Protein AF-A0A1A3DZL0-F1 (afdb_monomer_lite)

pLDDT: mean 75.5, std 18.81, range [31.8, 97.31]

Foldseek 3Di:
DDDPPPPPVVVVVVVVVVVVPPPDDDDDDDDDDDDDDPDDDDDDDDDLVVLLVVLQVLLVVLCVCLVVDDDPSNVVSNVSNVVSCCCNPPVRPPDDDPD

Structure (mmCIF, N/CA/C/O backbone):
data_AF-A0A1A3DZL0-F1
#
_entry.id   AF-A0A1A3DZL0-F1
#
loop_
_atom_site.group_PDB
_atom_site.id
_atom_site.type_symbol
_atom_site.label_atom_id
_atom_site.label_alt_id
_atom_site.label_comp_id
_atom_site.label_asym_id
_atom_site.label_entity_id
_atom_site.label_seq_id
_atom_site.pdbx_PDB_ins_code
_atom_site.Cartn_x
_atom_site.Cartn_y
_atom_site.Cartn_z
_atom_site.occupancy
_atom_site.B_iso_or_equiv
_atom_site.auth_seq_id
_atom_site.auth_comp_id
_atom_site.auth_asym_id
_atom_site.auth_atom_id
_atom_site.pdbx_PDB_model_num
ATOM 1 N N . MET A 1 1 ? 20.362 -27.608 -7.012 1.00 39.19 1 MET A N 1
ATOM 2 C CA . MET A 1 1 ? 21.635 -27.135 -7.603 1.00 39.19 1 MET A CA 1
ATOM 3 C C . MET A 1 1 ? 21.419 -25.698 -8.071 1.00 39.19 1 MET A C 1
ATOM 5 O O . MET A 1 1 ? 20.359 -25.452 -8.624 1.00 39.19 1 MET A O 1
ATOM 9 N N . ALA A 1 2 ? 22.392 -24.811 -7.808 1.00 31.80 2 ALA A N 1
ATOM 10 C CA . ALA A 1 2 ? 22.460 -23.359 -8.096 1.00 31.80 2 ALA A CA 1
ATOM 11 C C . ALA A 1 2 ? 21.981 -22.368 -6.991 1.00 31.80 2 ALA A C 1
ATOM 13 O O . ALA A 1 2 ? 20.841 -21.927 -6.958 1.00 31.80 2 ALA A O 1
ATOM 14 N N . ALA A 1 3 ? 22.933 -22.061 -6.094 1.00 32.97 3 ALA A N 1
ATOM 15 C CA . ALA A 1 3 ? 23.179 -20.879 -5.243 1.00 32.97 3 ALA A CA 1
ATOM 16 C C . ALA A 1 3 ? 22.029 -19.942 -4.782 1.00 32.97 3 ALA A C 1
ATOM 18 O O . ALA A 1 3 ? 21.654 -18.996 -5.468 1.00 32.97 3 ALA A O 1
ATOM 19 N N . ALA A 1 4 ? 21.637 -20.077 -3.509 1.00 46.56 4 ALA A N 1
ATOM 20 C CA . ALA A 1 4 ? 20.741 -19.178 -2.771 1.00 46.56 4 ALA A CA 1
ATOM 21 C C . ALA A 1 4 ? 21.468 -18.061 -1.971 1.00 46.56 4 ALA A C 1
ATOM 23 O O . ALA A 1 4 ? 21.163 -17.865 -0.799 1.00 46.56 4 ALA A O 1
ATOM 24 N N . ALA A 1 5 ? 22.455 -17.344 -2.535 1.00 44.25 5 ALA A N 1
ATOM 25 C CA . ALA A 1 5 ? 23.266 -16.413 -1.715 1.00 44.25 5 ALA A CA 1
ATOM 26 C C . ALA A 1 5 ? 23.734 -15.088 -2.356 1.00 44.25 5 ALA A C 1
ATOM 28 O O . ALA A 1 5 ? 24.356 -14.282 -1.670 1.00 44.25 5 ALA A O 1
ATOM 29 N N . ALA A 1 6 ? 23.439 -14.801 -3.626 1.00 50.34 6 ALA A N 1
ATOM 30 C CA . ALA A 1 6 ? 23.909 -13.562 -4.266 1.00 50.34 6 ALA A CA 1
ATOM 31 C C . ALA A 1 6 ? 23.127 -12.260 -3.931 1.00 50.34 6 ALA A C 1
ATOM 33 O O . ALA A 1 6 ? 23.768 -11.214 -3.846 1.00 50.34 6 ALA A O 1
ATOM 34 N N . PRO A 1 7 ? 21.789 -12.247 -3.726 1.00 53.19 7 PRO A N 1
ATOM 35 C CA . PRO A 1 7 ? 21.060 -10.975 -3.604 1.00 53.19 7 PRO A CA 1
ATOM 36 C C . PRO A 1 7 ? 21.248 -10.243 -2.261 1.00 53.19 7 PRO A C 1
ATOM 38 O O . PRO A 1 7 ? 21.079 -9.028 -2.202 1.00 53.19 7 PRO A O 1
ATOM 41 N N . ALA A 1 8 ? 21.630 -10.938 -1.184 1.00 52.47 8 ALA A N 1
ATOM 42 C CA . ALA A 1 8 ? 21.719 -10.332 0.150 1.00 52.47 8 ALA A CA 1
ATOM 43 C C . ALA A 1 8 ? 22.997 -9.495 0.368 1.00 52.47 8 ALA A C 1
ATOM 45 O O . ALA A 1 8 ? 22.949 -8.443 1.007 1.00 52.47 8 ALA A O 1
ATOM 46 N N . SER A 1 9 ? 24.140 -9.917 -0.182 1.00 56.19 9 SER A N 1
ATOM 47 C CA . SER A 1 9 ? 25.409 -9.183 -0.046 1.00 56.19 9 SER A CA 1
ATOM 48 C C . SER A 1 9 ? 25.440 -7.914 -0.901 1.00 56.19 9 SER A C 1
ATOM 50 O O . SER A 1 9 ? 25.971 -6.893 -0.463 1.00 56.19 9 SER A O 1
ATOM 52 N N . ALA A 1 10 ? 24.811 -7.954 -2.080 1.00 59.09 10 ALA A N 1
ATOM 53 C CA . ALA A 1 10 ? 24.640 -6.796 -2.952 1.00 59.09 10 ALA A CA 1
ATOM 54 C C . ALA A 1 10 ? 23.815 -5.694 -2.269 1.00 59.09 10 ALA A C 1
ATOM 56 O O . ALA A 1 10 ? 24.222 -4.533 -2.257 1.00 59.09 10 ALA A O 1
ATOM 57 N N . LEU A 1 11 ? 22.715 -6.074 -1.610 1.00 60.78 11 LEU A N 1
ATOM 58 C CA . LEU A 1 11 ? 21.896 -5.152 -0.823 1.00 60.78 11 LEU A CA 1
ATOM 59 C C . LEU A 1 11 ? 22.672 -4.577 0.373 1.00 60.78 11 LEU A C 1
ATOM 61 O O . LEU A 1 11 ? 22.631 -3.373 0.621 1.00 60.78 11 LEU A O 1
ATOM 65 N N . SER A 1 12 ? 23.430 -5.416 1.086 1.00 65.81 12 SER A N 1
ATOM 66 C CA . SER A 1 12 ? 24.240 -4.974 2.229 1.00 65.81 12 SER A CA 1
ATOM 67 C C . SER A 1 12 ? 25.307 -3.949 1.831 1.00 65.81 12 SER A C 1
ATOM 69 O O . SER A 1 12 ? 25.517 -2.976 2.553 1.00 65.81 12 SER A O 1
ATOM 71 N N . ALA A 1 13 ? 25.965 -4.135 0.684 1.00 68.50 13 ALA A N 1
ATOM 72 C CA . ALA A 1 13 ? 26.965 -3.195 0.178 1.00 68.50 13 ALA A CA 1
ATOM 73 C C . ALA A 1 13 ? 26.346 -1.839 -0.199 1.00 68.50 13 ALA A C 1
ATOM 75 O O . ALA A 1 13 ? 26.961 -0.785 -0.003 1.00 68.50 13 ALA A O 1
ATOM 76 N N . GLU A 1 14 ? 25.117 -1.856 -0.711 1.00 59.62 14 GLU A N 1
ATOM 77 C CA . GLU A 1 14 ? 24.396 -0.648 -1.098 1.00 59.62 14 GLU A CA 1
ATOM 78 C C . GLU A 1 14 ? 23.937 0.164 0.125 1.00 59.62 14 GLU A C 1
ATOM 80 O O . GLU A 1 14 ? 24.091 1.389 0.142 1.00 59.62 14 GLU A O 1
ATOM 85 N N . ILE A 1 15 ? 23.506 -0.511 1.201 1.00 71.62 15 ILE A N 1
ATOM 86 C CA . ILE A 1 15 ? 23.177 0.115 2.495 1.00 71.62 15 ILE A CA 1
ATOM 87 C C . ILE A 1 15 ? 24.409 0.805 3.103 1.00 71.62 15 ILE A C 1
ATOM 89 O O . ILE A 1 15 ? 24.325 1.967 3.505 1.00 71.62 15 ILE A O 1
ATOM 93 N N . SER A 1 16 ? 25.573 0.144 3.125 1.00 72.12 16 SER A N 1
ATOM 94 C CA . SER A 1 16 ? 26.813 0.730 3.665 1.00 72.12 16 SER A CA 1
ATOM 95 C C . SER A 1 16 ? 27.275 1.964 2.885 1.00 72.12 16 SER A C 1
ATOM 97 O O . SER A 1 16 ? 27.735 2.939 3.481 1.00 72.12 16 SER A O 1
ATOM 99 N N . ARG A 1 17 ? 27.115 1.961 1.555 1.00 69.69 17 ARG A N 1
ATOM 100 C CA . ARG A 1 17 ? 27.426 3.121 0.704 1.00 69.69 17 ARG A CA 1
ATOM 101 C C . ARG A 1 17 ? 26.482 4.292 0.970 1.00 69.69 17 ARG A C 1
ATOM 103 O O . ARG A 1 17 ? 26.930 5.437 0.990 1.00 69.69 17 ARG A O 1
ATOM 110 N N . ALA A 1 18 ? 25.191 4.021 1.152 1.00 67.12 18 ALA A N 1
ATOM 111 C CA . ALA A 1 18 ? 24.201 5.051 1.446 1.00 67.12 18 ALA A CA 1
ATOM 112 C C . ALA A 1 18 ? 24.431 5.678 2.830 1.00 67.12 18 ALA A C 1
ATOM 114 O O . ALA A 1 18 ? 24.403 6.902 2.943 1.00 67.12 18 ALA A O 1
ATOM 115 N N . ALA A 1 19 ? 24.749 4.867 3.846 1.00 65.69 19 ALA A N 1
ATOM 116 C CA . ALA A 1 19 ? 24.997 5.319 5.217 1.00 65.69 19 ALA A CA 1
ATOM 117 C C . ALA A 1 19 ? 26.129 6.361 5.324 1.00 65.69 19 ALA A C 1
ATOM 119 O O . ALA A 1 19 ? 26.024 7.305 6.102 1.00 65.69 19 ALA A O 1
ATOM 120 N N . GLY A 1 20 ? 27.170 6.256 4.489 1.00 54.12 20 GLY A N 1
ATOM 121 C CA . GLY A 1 20 ? 28.272 7.226 4.447 1.00 54.12 20 GLY A CA 1
ATOM 122 C C . GLY A 1 20 ? 27.908 8.610 3.886 1.00 54.12 20 GLY A C 1
ATOM 123 O O . GLY A 1 20 ? 28.714 9.530 3.991 1.00 54.12 20 GLY A O 1
ATOM 124 N N . LYS A 1 21 ? 26.714 8.786 3.293 1.00 57.94 21 LYS A N 1
ATOM 125 C CA . LYS A 1 21 ? 26.310 10.020 2.588 1.00 57.94 21 LYS A CA 1
ATOM 126 C C . LYS A 1 21 ? 25.347 10.923 3.375 1.00 57.94 21 LYS A C 1
ATOM 128 O O . LYS A 1 21 ? 25.030 12.004 2.892 1.00 57.94 2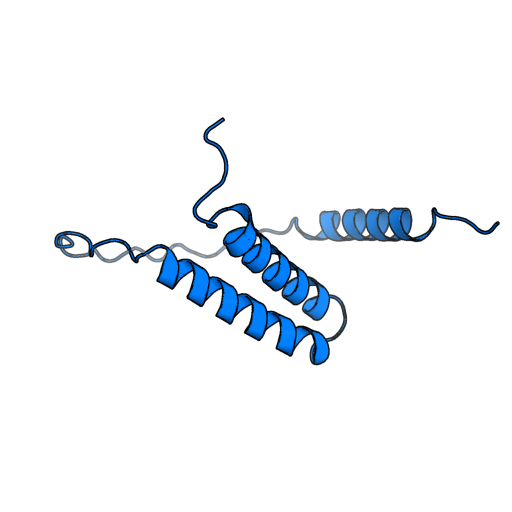1 LYS A O 1
ATOM 133 N N . LEU A 1 22 ? 24.878 10.507 4.558 1.00 50.78 22 LEU A N 1
ATOM 134 C CA . LEU A 1 22 ? 23.897 11.258 5.368 1.00 50.78 22 LEU A CA 1
ATOM 135 C C . LEU A 1 22 ? 24.521 12.274 6.353 1.00 50.78 22 LEU A C 1
ATOM 137 O O . LEU A 1 22 ? 23.791 12.963 7.059 1.00 50.78 22 LEU A O 1
ATOM 141 N N . ALA A 1 23 ? 25.849 12.401 6.413 1.00 47.41 23 ALA A N 1
ATOM 142 C CA . ALA A 1 23 ? 26.547 13.198 7.429 1.00 47.41 23 ALA A CA 1
ATOM 143 C C . ALA A 1 23 ? 26.885 14.645 7.000 1.00 47.41 23 ALA A C 1
ATOM 145 O O . ALA A 1 23 ? 28.020 15.087 7.163 1.00 47.41 23 ALA A O 1
ATOM 146 N N . ALA A 1 24 ? 25.920 15.405 6.476 1.00 48.75 24 ALA A N 1
ATOM 147 C CA . ALA A 1 24 ? 26.086 16.850 6.281 1.00 48.75 24 ALA A CA 1
ATOM 148 C C . ALA A 1 24 ? 24.865 17.622 6.813 1.00 48.75 24 ALA A C 1
ATOM 150 O O . ALA A 1 24 ? 23.847 17.695 6.124 1.00 48.75 24 ALA A O 1
ATOM 151 N N . PRO A 1 25 ? 24.933 18.195 8.029 1.00 51.34 25 PRO A N 1
ATOM 152 C CA . PRO A 1 25 ? 23.908 19.097 8.532 1.00 51.34 25 PRO A CA 1
ATOM 153 C C . PRO A 1 25 ? 24.229 20.555 8.159 1.00 51.34 25 PRO A C 1
ATOM 155 O O . PRO A 1 25 ? 25.323 21.049 8.422 1.00 51.34 25 PRO A O 1
ATOM 158 N N . SER A 1 26 ? 23.258 21.271 7.593 1.00 46.59 26 SER A N 1
ATOM 159 C CA . SER A 1 26 ? 23.209 22.742 7.626 1.00 46.59 26 SER A CA 1
ATOM 160 C C . SER A 1 26 ? 21.741 23.166 7.511 1.00 46.59 26 SER A C 1
ATOM 162 O O . SER A 1 26 ? 21.101 22.913 6.497 1.00 46.59 26 SER A O 1
ATOM 164 N N . SER A 1 27 ? 21.092 23.397 8.652 1.00 52.69 27 SER A N 1
ATOM 165 C CA . SER A 1 27 ? 20.872 24.691 9.323 1.00 52.69 27 SER A CA 1
ATOM 166 C C . SER A 1 27 ? 19.688 25.454 8.723 1.00 52.69 27 SER A C 1
ATOM 168 O O . SER A 1 27 ? 19.797 26.094 7.683 1.00 52.69 27 SER A O 1
ATOM 170 N N . SER A 1 28 ? 18.543 25.368 9.402 1.00 59.38 28 SER A N 1
ATOM 171 C CA . SER A 1 28 ? 17.362 26.197 9.156 1.00 59.38 28 SER A CA 1
ATOM 172 C C . SER A 1 28 ? 17.076 26.984 10.434 1.00 59.38 28 SER A C 1
ATOM 174 O O . SER A 1 28 ? 16.992 26.396 11.512 1.00 59.38 28 SER A O 1
ATOM 176 N N . GLU A 1 29 ? 16.987 28.309 10.318 1.00 57.88 29 GLU A N 1
ATOM 177 C CA . GLU A 1 29 ? 16.699 29.217 11.432 1.00 57.88 29 GLU A CA 1
ATOM 178 C C . GLU A 1 29 ? 15.298 28.964 12.023 1.00 57.88 29 GLU A C 1
ATOM 180 O O . GLU A 1 29 ? 14.345 28.722 11.275 1.00 57.88 29 GLU A O 1
ATOM 185 N N . PRO A 1 30 ? 15.129 29.041 13.356 1.00 57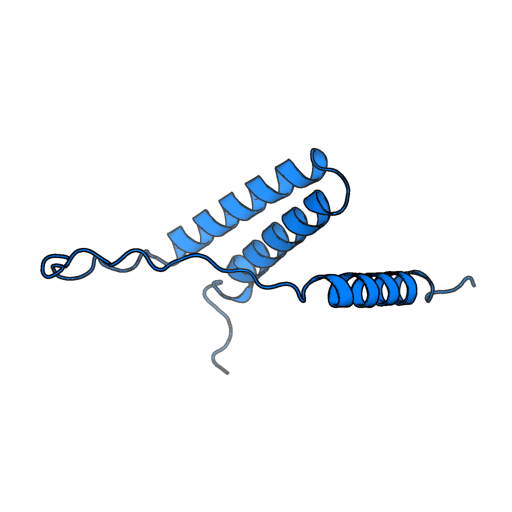.59 30 PRO A N 1
ATOM 186 C CA . PRO A 1 30 ? 13.818 28.930 13.975 1.00 57.59 30 PRO A CA 1
ATOM 187 C C . PRO A 1 30 ? 13.007 30.215 13.752 1.00 57.59 30 PRO A C 1
ATOM 189 O O . PRO A 1 30 ? 13.360 31.288 14.237 1.00 57.59 30 PRO A O 1
ATOM 192 N N . THR A 1 31 ? 11.874 30.099 13.057 1.00 62.75 31 THR A N 1
ATOM 193 C CA . THR A 1 31 ? 10.824 31.127 13.092 1.00 62.75 31 THR A CA 1
ATOM 194 C C . THR A 1 31 ? 10.131 31.076 14.455 1.00 62.75 31 THR A C 1
ATOM 196 O O . THR A 1 31 ? 9.683 30.016 14.891 1.00 62.75 31 THR A O 1
ATOM 199 N N . SER A 1 32 ? 10.060 32.224 15.129 1.00 63.00 32 SER A N 1
ATOM 200 C CA . SER A 1 32 ? 9.379 32.394 16.417 1.00 63.00 32 SER A CA 1
ATOM 201 C C . SER A 1 32 ? 7.879 32.068 16.291 1.00 63.00 32 SER A C 1
ATOM 203 O O . SER A 1 32 ? 7.222 32.646 15.420 1.00 63.00 32 SER A O 1
ATOM 205 N N . PRO A 1 33 ? 7.301 31.169 17.113 1.00 61.41 33 PRO A N 1
ATOM 206 C CA . PRO A 1 33 ? 5.870 30.906 17.074 1.00 61.41 33 PRO A CA 1
ATOM 207 C C . PRO A 1 33 ? 5.101 32.099 17.656 1.00 61.41 33 PRO A C 1
ATOM 209 O O . PRO A 1 33 ? 5.369 32.557 18.766 1.00 61.41 33 PRO A O 1
ATOM 212 N N . SER A 1 34 ? 4.124 32.596 16.898 1.00 64.50 34 SER A N 1
ATOM 213 C CA . SER A 1 34 ? 3.112 33.515 17.418 1.00 64.50 34 SER A CA 1
ATOM 214 C C . SER A 1 34 ? 2.280 32.798 18.488 1.00 64.50 34 SER A C 1
ATOM 216 O O . SER A 1 34 ? 1.948 31.621 18.338 1.00 64.50 34 SER A O 1
ATOM 218 N N . GLN A 1 35 ? 1.981 33.494 19.583 1.00 57.62 35 GLN A N 1
ATOM 219 C CA . GLN A 1 35 ? 1.225 32.976 20.720 1.00 57.62 35 GLN A CA 1
ATOM 220 C C . GLN A 1 35 ? -0.198 32.601 20.277 1.00 57.62 35 GLN A C 1
ATOM 222 O O . GLN A 1 35 ? -1.006 33.474 19.974 1.00 57.62 35 GLN A O 1
ATOM 227 N N . ALA A 1 36 ? -0.496 31.300 20.225 1.00 66.38 36 ALA A N 1
ATOM 228 C CA . ALA A 1 36 ? -1.841 30.807 19.959 1.00 66.38 36 ALA A CA 1
ATOM 229 C C . ALA A 1 36 ? -2.750 31.048 21.175 1.00 66.38 36 ALA A C 1
ATOM 231 O O . ALA A 1 36 ? -2.364 30.795 22.319 1.00 66.38 36 ALA A O 1
ATOM 232 N N . GLU A 1 37 ? -3.955 31.540 20.900 1.00 67.38 37 GLU A N 1
ATOM 233 C CA . GLU A 1 37 ? -5.061 31.688 21.848 1.00 67.38 37 GLU A CA 1
ATOM 234 C C . GLU A 1 37 ? -5.377 30.338 22.533 1.00 67.38 37 GLU A C 1
ATOM 236 O O . GLU A 1 37 ? -5.137 29.289 21.923 1.00 67.38 37 GLU A O 1
ATOM 241 N N . PRO A 1 38 ? -5.881 30.309 23.788 1.00 63.84 38 PRO A N 1
ATOM 242 C CA . PRO A 1 38 ? -6.181 29.054 24.473 1.00 63.84 38 PRO A CA 1
ATOM 243 C C . PRO A 1 38 ? -7.109 28.170 23.635 1.00 63.84 38 PRO A C 1
ATOM 245 O O . PRO A 1 38 ? -8.270 28.506 23.406 1.00 63.84 38 PRO A O 1
ATOM 248 N N . ALA A 1 39 ? -6.588 27.034 23.169 1.00 69.12 39 ALA A N 1
ATOM 249 C CA . ALA A 1 39 ? -7.378 26.063 22.433 1.00 69.12 39 ALA A CA 1
ATOM 250 C C . ALA A 1 39 ? -8.532 25.574 23.325 1.00 69.12 39 ALA A C 1
ATOM 252 O O . ALA A 1 39 ? -8.314 25.164 24.469 1.00 69.12 39 ALA A O 1
ATOM 253 N N . GLY A 1 40 ? -9.760 25.628 22.799 1.00 73.19 40 GLY A N 1
ATOM 254 C CA . GLY A 1 40 ? -10.917 24.980 23.416 1.00 73.19 40 GLY A CA 1
ATOM 255 C C . GLY A 1 40 ? -10.715 23.460 23.557 1.00 73.19 40 GLY A C 1
ATOM 256 O O . GLY A 1 40 ? -9.695 22.928 23.110 1.00 73.19 40 GLY A O 1
ATOM 257 N N . PRO A 1 41 ? -11.669 22.733 24.172 1.00 76.19 41 PRO A N 1
ATOM 258 C CA . PRO A 1 41 ? -11.547 21.288 24.355 1.00 76.19 41 PRO A CA 1
ATOM 259 C C . PRO A 1 41 ? -11.212 20.584 23.028 1.00 76.19 41 PRO A C 1
ATOM 261 O O . PRO A 1 41 ? -11.836 20.904 22.011 1.00 76.19 41 PRO A O 1
ATOM 264 N N . PRO A 1 42 ? -10.237 19.654 23.005 1.00 75.00 42 PRO A N 1
ATOM 265 C CA . PRO A 1 42 ? -9.848 18.981 21.773 1.00 75.00 42 PRO A CA 1
ATOM 266 C C . PRO A 1 42 ? -11.034 18.196 21.189 1.00 75.00 42 PRO A C 1
ATOM 268 O O . PRO A 1 42 ? -11.857 17.677 21.952 1.00 75.00 42 PRO A O 1
ATOM 271 N N . PRO A 1 43 ? -11.137 18.089 19.850 1.00 81.31 43 PRO A N 1
ATOM 272 C CA . PRO A 1 43 ? -12.167 17.272 19.225 1.00 81.31 43 PRO A CA 1
ATOM 273 C C . PRO A 1 43 ? -12.028 15.801 19.653 1.00 81.31 43 PRO A C 1
ATOM 275 O O . PRO A 1 43 ? -10.920 15.353 19.974 1.00 81.31 43 PRO A O 1
ATOM 278 N N . PRO A 1 44 ? -13.134 15.034 19.658 1.00 83.00 44 PRO A N 1
ATOM 279 C CA . PRO A 1 44 ? -13.081 13.612 19.964 1.00 83.00 44 PRO A CA 1
ATOM 280 C C . PRO A 1 44 ? -12.181 12.871 18.959 1.00 83.00 44 PRO A C 1
ATOM 282 O O . PRO A 1 44 ? -12.115 13.261 17.789 1.00 83.00 44 PRO A O 1
ATOM 285 N N . PRO A 1 45 ? -11.492 11.800 19.394 1.00 83.19 45 PRO A N 1
ATOM 286 C CA . PRO A 1 45 ? -10.652 11.009 18.506 1.00 83.19 45 PRO A CA 1
ATOM 287 C C . PRO A 1 45 ? -11.498 10.318 17.420 1.00 83.19 45 PRO A C 1
ATOM 289 O O . PRO A 1 45 ? -12.643 9.941 17.688 1.00 83.19 45 PRO A O 1
ATOM 292 N N . PRO A 1 46 ? -10.948 10.121 16.207 1.00 86.75 46 PRO A N 1
ATOM 293 C CA . PRO A 1 46 ? -11.644 9.411 15.139 1.00 86.75 46 PRO A CA 1
ATOM 294 C C . PRO A 1 46 ? -11.868 7.935 15.513 1.00 86.75 46 PRO A C 1
ATOM 296 O O . PRO A 1 46 ? -11.060 7.355 16.249 1.00 86.75 46 PRO A O 1
ATOM 299 N N . PRO A 1 47 ? -12.936 7.295 15.005 1.00 90.69 47 PRO A N 1
ATOM 300 C CA . PRO A 1 47 ? -13.155 5.874 15.224 1.00 90.69 47 PRO A CA 1
ATOM 301 C C . PRO A 1 47 ? -12.103 5.041 14.478 1.00 90.69 47 PRO A C 1
ATOM 303 O O . PRO A 1 47 ? -11.591 5.423 13.426 1.00 90.69 47 PRO A O 1
ATOM 306 N N . VAL A 1 48 ? -11.799 3.854 15.010 1.00 90.81 48 VAL A N 1
ATOM 307 C CA . VAL A 1 48 ? -10.766 2.959 14.452 1.00 90.81 48 VAL A CA 1
ATOM 308 C C . VAL A 1 48 ? -11.084 2.536 13.013 1.00 90.81 48 VAL A C 1
ATOM 310 O O . VAL A 1 48 ? -10.165 2.378 12.213 1.00 90.81 48 VAL A O 1
ATOM 313 N N . SER A 1 49 ? -12.366 2.400 12.659 1.00 90.62 49 SER A N 1
ATOM 314 C CA . SER A 1 49 ? -12.796 2.098 11.288 1.00 90.62 49 SER A CA 1
ATOM 315 C C . SER A 1 49 ? -12.335 3.158 10.288 1.00 90.62 49 SER A C 1
ATOM 317 O O . SER A 1 49 ? -11.759 2.800 9.266 1.00 90.62 49 SER A O 1
ATOM 319 N N . ASP A 1 50 ? -12.473 4.445 10.622 1.00 93.00 50 ASP A N 1
ATOM 320 C CA . ASP A 1 50 ? -12.029 5.536 9.748 1.00 93.00 50 ASP A CA 1
ATOM 321 C C . ASP A 1 50 ? -10.503 5.517 9.564 1.00 93.00 50 ASP A C 1
ATOM 323 O O . ASP A 1 50 ? -9.994 5.781 8.474 1.00 93.00 50 ASP A O 1
ATOM 327 N N . VAL A 1 51 ? -9.750 5.145 10.607 1.00 93.75 51 VAL A N 1
ATOM 328 C CA . VAL A 1 51 ? -8.288 4.980 10.517 1.00 93.75 51 VAL A CA 1
ATOM 329 C C . VAL A 1 51 ? -7.924 3.811 9.597 1.00 93.75 51 VAL A C 1
ATOM 331 O O . VAL A 1 51 ? -7.019 3.935 8.771 1.00 93.75 51 VAL A O 1
ATOM 334 N N . ILE A 1 52 ? -8.630 2.683 9.706 1.00 93.94 52 ILE A N 1
ATOM 335 C CA . ILE A 1 52 ? -8.434 1.513 8.836 1.00 93.94 52 ILE A CA 1
ATOM 336 C C . ILE A 1 52 ? -8.722 1.870 7.374 1.00 93.94 52 ILE A C 1
ATOM 338 O O . ILE A 1 52 ? -7.919 1.540 6.496 1.00 93.94 52 ILE A O 1
ATOM 342 N N . ASP A 1 53 ? -9.824 2.569 7.109 1.00 94.94 53 ASP A N 1
ATOM 343 C CA . ASP A 1 53 ? -10.207 2.976 5.757 1.00 94.94 53 ASP A CA 1
ATOM 344 C C . ASP A 1 53 ? -9.203 3.971 5.160 1.00 94.94 53 ASP A C 1
ATOM 346 O O . ASP A 1 53 ? -8.768 3.807 4.015 1.00 94.94 53 ASP A O 1
ATOM 350 N N . ALA A 1 54 ? -8.730 4.938 5.950 1.00 95.69 54 ALA A N 1
ATOM 351 C CA . ALA A 1 54 ? -7.681 5.867 5.529 1.00 95.69 54 ALA A CA 1
ATOM 352 C C . ALA A 1 54 ? -6.355 5.153 5.200 1.00 95.69 54 ALA A C 1
ATOM 354 O O . ALA A 1 54 ? -5.700 5.467 4.198 1.00 95.69 54 ALA A O 1
ATOM 355 N N . LEU A 1 55 ? -5.955 4.162 6.005 1.00 96.06 55 LEU A N 1
ATOM 356 C CA . LEU A 1 55 ? -4.755 3.359 5.747 1.00 96.06 55 LEU A CA 1
ATOM 357 C C . LEU A 1 55 ? -4.901 2.499 4.486 1.00 96.06 55 LEU A C 1
ATOM 359 O O . LEU A 1 55 ? -3.946 2.387 3.715 1.00 96.06 55 LEU A O 1
ATOM 363 N N . ARG A 1 56 ? -6.087 1.930 4.232 1.00 96.19 56 ARG A N 1
ATOM 364 C CA . ARG A 1 56 ? -6.382 1.197 2.990 1.00 96.19 56 ARG A CA 1
ATOM 365 C C . ARG A 1 56 ? -6.288 2.094 1.763 1.00 96.19 56 ARG A C 1
ATOM 367 O O . ARG A 1 56 ? -5.611 1.728 0.805 1.00 96.19 56 ARG A O 1
ATOM 374 N N . ALA A 1 57 ? -6.902 3.275 1.805 1.00 97.25 57 ALA A N 1
ATOM 375 C CA . ALA A 1 57 ? -6.830 4.246 0.713 1.00 97.25 57 ALA A CA 1
ATOM 376 C C . ALA A 1 57 ? -5.383 4.693 0.435 1.00 97.25 57 ALA A C 1
ATOM 378 O O . ALA A 1 57 ? -4.974 4.822 -0.723 1.00 97.25 57 ALA A O 1
ATOM 379 N N . SER A 1 58 ? -4.584 4.866 1.492 1.00 95.62 58 SER A N 1
ATOM 380 C CA . SER A 1 58 ? -3.158 5.197 1.386 1.00 95.62 58 SER A CA 1
ATOM 381 C C . SER A 1 58 ? -2.352 4.067 0.736 1.00 95.62 58 SER A C 1
ATOM 383 O O . SER A 1 58 ? -1.524 4.323 -0.140 1.00 95.62 58 SER A O 1
ATOM 385 N N . ALA A 1 59 ? -2.620 2.813 1.116 1.00 95.19 59 ALA A N 1
ATOM 386 C CA . ALA A 1 59 ? -1.961 1.642 0.545 1.00 95.19 59 ALA A CA 1
ATOM 387 C C . ALA A 1 59 ? -2.313 1.437 -0.938 1.00 95.19 59 ALA A C 1
ATOM 389 O O . ALA A 1 59 ? -1.416 1.159 -1.736 1.00 95.19 59 ALA A O 1
ATOM 390 N N . ASP A 1 60 ? -3.583 1.611 -1.322 1.00 96.81 60 ASP A N 1
ATOM 391 C CA . ASP A 1 60 ? -4.021 1.546 -2.725 1.00 96.81 60 ASP A CA 1
ATOM 392 C C . ASP A 1 60 ? -3.327 2.621 -3.566 1.00 96.81 60 ASP A C 1
ATOM 394 O O . ASP A 1 60 ? -2.669 2.314 -4.561 1.00 96.81 60 ASP A O 1
ATOM 398 N N . SER A 1 61 ? -3.376 3.872 -3.105 1.00 96.62 61 SER A N 1
ATOM 399 C CA . SER A 1 61 ? -2.760 5.004 -3.801 1.00 96.62 61 SER A CA 1
ATOM 400 C C . SER A 1 61 ? -1.261 4.788 -4.016 1.00 96.62 61 SER A C 1
ATOM 402 O O . SER A 1 61 ? -0.764 4.966 -5.128 1.00 96.62 61 SER A O 1
ATOM 404 N N . ALA A 1 62 ? -0.541 4.341 -2.982 1.00 94.25 62 ALA A N 1
ATOM 405 C CA . ALA A 1 62 ? 0.878 4.016 -3.092 1.00 94.25 62 ALA A CA 1
ATOM 406 C C . ALA A 1 62 ? 1.125 2.860 -4.077 1.00 94.25 62 ALA A C 1
ATOM 408 O O . ALA A 1 62 ? 2.010 2.963 -4.924 1.00 94.25 62 ALA A O 1
ATOM 409 N N . SER A 1 63 ? 0.313 1.799 -4.023 1.00 94.75 63 SER A N 1
ATOM 410 C CA . SER A 1 63 ? 0.440 0.627 -4.902 1.00 94.75 63 SER A CA 1
ATOM 411 C C . SER A 1 63 ? 0.241 0.978 -6.376 1.00 94.75 63 SER A C 1
ATOM 413 O O . SER A 1 63 ? 0.975 0.487 -7.233 1.00 94.75 63 SER A O 1
ATOM 415 N N . ARG A 1 64 ? -0.701 1.875 -6.687 1.00 95.00 64 ARG A N 1
ATOM 416 C CA . ARG A 1 64 ? -0.936 2.343 -8.063 1.00 95.00 64 ARG A CA 1
ATOM 417 C C . ARG A 1 64 ? 0.253 3.124 -8.626 1.00 95.00 64 ARG A C 1
ATOM 419 O O . ARG A 1 64 ? 0.520 3.030 -9.820 1.00 95.00 64 ARG A O 1
ATOM 426 N N . LEU A 1 65 ? 0.985 3.842 -7.773 1.00 94.88 65 LEU A N 1
ATOM 427 C CA . LEU A 1 65 ? 2.172 4.610 -8.161 1.00 94.88 65 LEU A CA 1
ATOM 428 C C . LEU A 1 65 ? 3.429 3.739 -8.337 1.00 94.88 65 LEU A C 1
ATOM 430 O O . LEU A 1 65 ? 4.340 4.122 -9.067 1.00 94.88 65 LEU A O 1
ATOM 434 N N . VAL A 1 66 ? 3.494 2.550 -7.722 1.00 93.88 66 VAL A N 1
ATOM 435 C CA . VAL A 1 66 ? 4.642 1.629 -7.879 1.00 93.88 66 VAL A CA 1
ATOM 436 C C . VAL A 1 66 ? 4.868 1.258 -9.347 1.00 93.88 66 VAL A C 1
ATOM 438 O O . VAL A 1 66 ? 6.011 1.170 -9.783 1.00 93.88 66 VAL A O 1
ATOM 441 N N . GLY A 1 67 ? 3.795 1.069 -10.122 1.00 89.44 67 GLY A N 1
ATOM 442 C CA . GLY A 1 67 ? 3.892 0.723 -11.544 1.00 89.44 67 GLY A CA 1
ATOM 443 C C . GLY A 1 67 ? 4.318 1.880 -12.454 1.00 89.44 67 GLY A C 1
ATOM 444 O O . GLY A 1 67 ? 4.688 1.636 -13.601 1.00 89.44 67 GLY A O 1
ATOM 445 N N . THR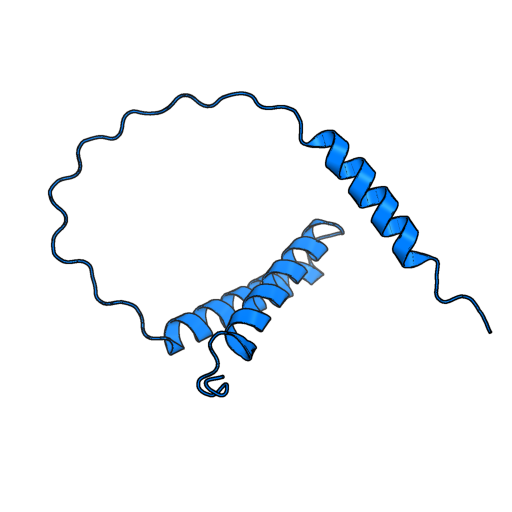 A 1 68 ? 4.259 3.125 -11.970 1.00 93.50 68 THR A N 1
ATOM 446 C CA . THR A 1 68 ? 4.577 4.330 -12.756 1.00 93.50 68 THR A CA 1
ATOM 447 C C . THR A 1 68 ? 5.929 4.940 -12.398 1.00 93.50 68 THR A C 1
ATOM 449 O O . THR A 1 68 ? 6.480 5.702 -13.186 1.00 93.50 68 THR A O 1
ATOM 452 N N . GLU A 1 69 ? 6.475 4.610 -11.228 1.00 90.81 69 GLU A N 1
ATOM 453 C CA . GLU A 1 69 ? 7.738 5.146 -10.724 1.00 90.81 69 GLU A CA 1
ATOM 454 C C . GLU A 1 69 ? 8.887 4.133 -10.871 1.00 90.81 69 GLU A C 1
ATOM 456 O O . GLU A 1 69 ? 8.729 2.961 -10.538 1.00 90.81 69 GLU A O 1
ATOM 461 N N . PRO A 1 70 ? 10.084 4.537 -11.324 1.00 86.31 70 PRO A N 1
ATOM 462 C CA . PRO A 1 70 ? 11.210 3.619 -11.449 1.00 86.31 70 PRO A CA 1
ATOM 463 C C . PRO A 1 70 ? 12.002 3.448 -10.140 1.00 86.31 70 PRO A C 1
ATOM 465 O O . PRO A 1 70 ? 12.183 4.377 -9.346 1.00 86.31 70 PRO A O 1
ATOM 468 N N . GLY A 1 71 ? 12.570 2.252 -9.963 1.00 91.19 71 GLY A N 1
ATOM 469 C CA . GLY A 1 71 ? 13.660 1.982 -9.020 1.00 91.19 71 GLY A CA 1
ATOM 470 C C . GLY A 1 71 ? 13.353 2.350 -7.565 1.00 91.19 71 GLY A C 1
ATOM 471 O O . GLY A 1 71 ? 12.386 1.871 -6.978 1.00 91.19 71 GLY A O 1
ATOM 472 N N . TYR A 1 72 ? 14.198 3.197 -6.967 1.00 91.94 72 TYR A N 1
ATOM 473 C CA . TYR A 1 72 ? 14.121 3.561 -5.546 1.00 91.94 72 TYR A CA 1
ATOM 474 C C . TYR A 1 72 ? 12.753 4.126 -5.134 1.00 91.94 72 TYR A C 1
ATOM 476 O O . TYR A 1 72 ? 12.264 3.807 -4.053 1.00 91.94 72 TYR A O 1
ATOM 484 N N . ARG A 1 73 ? 12.101 4.919 -5.997 1.00 93.06 73 ARG A N 1
ATOM 485 C CA . ARG A 1 73 ? 10.776 5.487 -5.697 1.00 93.06 73 ARG A CA 1
ATOM 486 C C . ARG A 1 73 ? 9.697 4.411 -5.624 1.00 93.06 73 ARG A C 1
ATOM 488 O O . ARG A 1 73 ? 8.935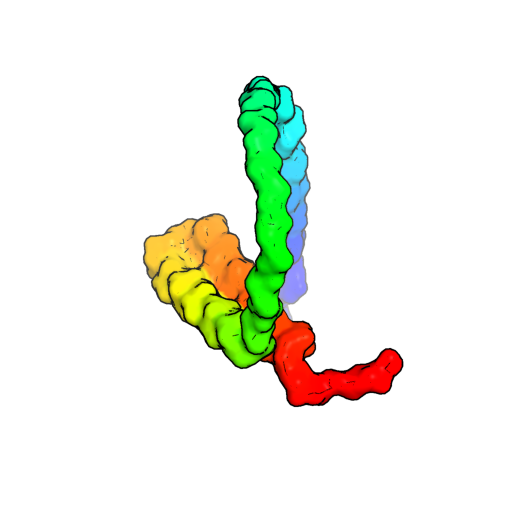 4.413 -4.663 1.00 93.06 73 ARG A O 1
ATOM 495 N N . ALA A 1 74 ? 9.686 3.459 -6.559 1.00 93.69 74 ALA A N 1
ATOM 496 C CA . ALA A 1 74 ? 8.813 2.285 -6.474 1.00 93.69 74 ALA A CA 1
ATOM 497 C C . ALA A 1 74 ? 9.071 1.475 -5.196 1.00 93.69 74 ALA A C 1
ATOM 499 O O . ALA A 1 74 ? 8.125 1.072 -4.522 1.00 93.69 74 ALA A O 1
ATOM 500 N N . GLY A 1 75 ? 10.340 1.299 -4.814 1.00 91.56 75 GLY A N 1
ATOM 501 C CA . GLY A 1 75 ? 10.707 0.641 -3.557 1.00 91.56 75 GLY A CA 1
ATOM 502 C C . GLY A 1 75 ? 10.153 1.357 -2.319 1.00 91.56 75 GLY A C 1
ATOM 503 O O . GLY A 1 75 ? 9.558 0.719 -1.450 1.00 91.56 75 GLY A O 1
ATOM 504 N N . LEU A 1 76 ? 10.284 2.686 -2.252 1.00 97.31 76 LEU A N 1
ATOM 505 C CA . LEU A 1 76 ? 9.728 3.486 -1.155 1.00 97.31 76 LEU A CA 1
ATOM 506 C C . LEU A 1 76 ? 8.199 3.417 -1.102 1.00 97.31 76 LEU A C 1
ATOM 508 O O . LEU A 1 76 ? 7.636 3.213 -0.030 1.00 97.31 76 LEU A O 1
ATOM 512 N N . LEU A 1 77 ? 7.528 3.541 -2.248 1.00 97.06 77 LEU A N 1
ATOM 513 C CA . LEU A 1 77 ? 6.069 3.445 -2.334 1.00 97.06 77 LEU A CA 1
ATOM 514 C C . LEU A 1 77 ? 5.568 2.062 -1.905 1.00 97.06 77 LEU A C 1
ATOM 516 O O . LEU A 1 77 ? 4.594 1.966 -1.159 1.00 97.06 77 LEU A O 1
ATOM 520 N N . SER A 1 78 ? 6.276 0.995 -2.282 1.00 93.62 78 SER A N 1
ATOM 521 C CA . SER A 1 78 ? 5.965 -0.360 -1.820 1.00 93.62 78 SER A CA 1
ATOM 522 C C . SER A 1 78 ? 6.144 -0.513 -0.307 1.00 93.62 78 SER A C 1
ATOM 524 O O . SER A 1 78 ? 5.343 -1.199 0.323 1.00 93.62 78 SER A O 1
ATOM 526 N N . SER A 1 79 ? 7.160 0.119 0.291 1.00 96.75 79 SER A N 1
ATOM 527 C CA . SER A 1 79 ? 7.364 0.110 1.749 1.00 96.75 79 SER A CA 1
ATOM 528 C C . SER A 1 79 ? 6.229 0.822 2.491 1.00 96.75 79 SER A C 1
ATOM 530 O O . SER A 1 79 ? 5.743 0.334 3.515 1.00 96.75 79 SER A O 1
ATOM 532 N N . ILE A 1 80 ? 5.747 1.940 1.939 1.00 96.94 80 ILE A N 1
ATOM 533 C CA . ILE A 1 80 ? 4.585 2.662 2.471 1.00 96.94 80 ILE A CA 1
ATOM 534 C C . ILE A 1 80 ? 3.343 1.769 2.399 1.00 96.94 80 ILE A C 1
ATOM 536 O O . ILE A 1 80 ? 2.696 1.547 3.420 1.00 96.94 80 ILE A O 1
ATOM 540 N N . ALA A 1 81 ? 3.050 1.189 1.230 1.00 95.75 81 ALA A N 1
ATOM 541 C CA . ALA A 1 81 ? 1.902 0.301 1.052 1.00 95.75 81 ALA A CA 1
ATOM 542 C C . ALA A 1 81 ? 1.943 -0.905 2.009 1.00 95.75 81 ALA A C 1
ATOM 544 O O . ALA A 1 81 ? 0.928 -1.249 2.624 1.00 95.75 81 ALA A O 1
ATOM 545 N N . ALA A 1 82 ? 3.122 -1.511 2.188 1.00 94.25 82 ALA A N 1
ATOM 546 C CA . ALA A 1 82 ? 3.334 -2.615 3.118 1.00 94.25 82 ALA A CA 1
ATOM 547 C C . ALA A 1 82 ? 3.113 -2.197 4.579 1.00 94.25 82 ALA A C 1
ATOM 549 O O . ALA A 1 82 ? 2.424 -2.902 5.313 1.00 94.25 82 ALA A O 1
ATOM 550 N N . SER A 1 83 ? 3.640 -1.041 4.991 1.00 94.50 83 SER A N 1
ATOM 551 C CA . SER A 1 83 ? 3.489 -0.533 6.361 1.00 94.50 83 SER A CA 1
ATOM 552 C C . SER A 1 83 ? 2.030 -0.210 6.677 1.00 94.50 83 SER A C 1
ATOM 554 O O . SER A 1 83 ? 1.515 -0.657 7.698 1.00 94.50 83 SER A O 1
ATOM 556 N N . CYS A 1 84 ? 1.330 0.481 5.770 1.00 94.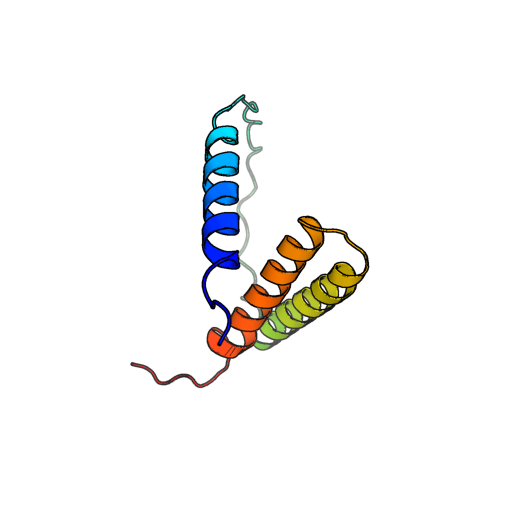69 84 CYS A N 1
ATOM 557 C CA . CYS A 1 84 ? -0.101 0.754 5.912 1.00 94.69 84 CYS A CA 1
ATOM 558 C C . CYS A 1 84 ? -0.908 -0.545 6.023 1.00 94.69 84 CYS A C 1
ATOM 560 O O . CYS A 1 84 ? -1.781 -0.650 6.883 1.00 94.69 84 CYS A O 1
ATOM 562 N N . THR A 1 85 ? -0.570 -1.547 5.204 1.00 94.38 85 THR A N 1
ATOM 563 C CA . THR A 1 85 ? -1.189 -2.878 5.257 1.00 94.38 85 THR A CA 1
ATOM 564 C C . THR A 1 85 ? -0.961 -3.558 6.593 1.00 94.38 85 THR A C 1
ATOM 566 O O . THR A 1 85 ? -1.930 -3.931 7.245 1.00 94.38 85 THR A O 1
ATOM 569 N N . ALA A 1 86 ? 0.283 -3.630 7.063 1.00 9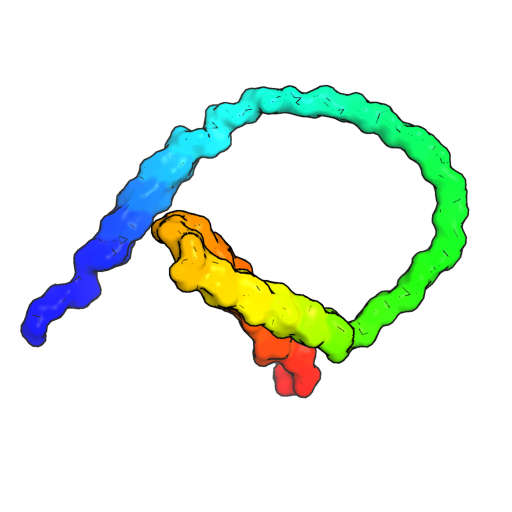3.81 86 ALA A N 1
ATOM 570 C CA . ALA A 1 86 ? 0.595 -4.198 8.369 1.00 93.81 86 ALA A CA 1
ATOM 571 C C . ALA A 1 86 ? -0.176 -3.498 9.501 1.00 93.81 86 ALA A C 1
ATOM 573 O O . ALA A 1 86 ? -0.717 -4.166 10.385 1.00 93.81 86 ALA A O 1
ATOM 574 N N . SER A 1 87 ? -0.294 -2.168 9.458 1.00 91.75 87 SER A N 1
ATOM 575 C CA . SER A 1 87 ? -1.069 -1.416 10.445 1.00 91.75 87 SER A CA 1
ATOM 576 C C . SER A 1 87 ? -2.543 -1.825 10.455 1.00 91.75 87 SER A C 1
ATOM 578 O O . SER A 1 87 ? -3.065 -2.134 11.525 1.00 91.75 87 SER A O 1
ATOM 580 N N . TYR A 1 88 ? -3.217 -1.894 9.300 1.00 92.19 88 TYR A N 1
ATOM 581 C CA . TYR A 1 88 ? -4.645 -2.232 9.284 1.00 92.19 88 TYR A CA 1
ATOM 582 C C . TYR A 1 88 ? -4.948 -3.734 9.375 1.00 92.19 88 TYR A C 1
ATOM 584 O O . TYR A 1 88 ? -6.088 -4.076 9.673 1.00 92.19 88 TYR A O 1
ATOM 592 N N . THR A 1 89 ? -3.986 -4.634 9.128 1.00 89.38 89 THR A N 1
ATOM 593 C CA . THR A 1 89 ? -4.194 -6.094 9.238 1.00 89.38 89 THR A CA 1
ATOM 594 C C . THR A 1 89 ? -3.689 -6.702 10.542 1.00 89.38 89 THR A C 1
ATOM 596 O O . THR A 1 89 ? -4.176 -7.758 10.929 1.00 89.38 89 THR A O 1
ATOM 599 N N . VAL A 1 90 ? -2.693 -6.095 11.194 1.00 87.94 90 VAL A N 1
ATOM 600 C CA . VAL A 1 90 ? -2.056 -6.648 12.405 1.00 87.94 90 VAL A CA 1
ATOM 601 C C . VAL A 1 90 ? -2.268 -5.743 13.610 1.00 87.94 90 VAL A C 1
ATOM 603 O O . VAL A 1 90 ? -2.642 -6.231 14.670 1.00 87.94 90 VAL A O 1
ATOM 606 N N . ALA A 1 91 ? -2.043 -4.434 13.466 1.00 80.38 91 ALA A N 1
ATOM 607 C CA . ALA A 1 91 ? -2.066 -3.523 14.613 1.00 80.38 91 ALA A CA 1
ATOM 608 C C . ALA A 1 91 ? -3.482 -3.073 15.002 1.00 80.38 91 ALA A C 1
ATOM 610 O O . ALA A 1 91 ? -3.755 -2.871 16.181 1.00 80.38 91 ALA A O 1
ATOM 611 N N . LEU A 1 92 ? -4.370 -2.899 14.017 1.00 84.75 92 LEU A N 1
ATOM 612 C CA . LEU A 1 92 ? -5.701 -2.315 14.217 1.00 84.75 92 LEU A CA 1
ATOM 613 C C . LEU A 1 92 ? -6.859 -3.296 14.009 1.00 84.75 92 LEU A C 1
ATOM 615 O O . LEU A 1 92 ? -8.004 -2.907 14.225 1.00 84.75 92 LEU A O 1
ATOM 619 N N . VAL A 1 93 ? -6.598 -4.548 13.605 1.00 74.69 93 VAL A N 1
ATOM 620 C CA . VAL A 1 93 ? -7.658 -5.566 13.523 1.00 74.69 93 VAL A CA 1
ATOM 621 C C . VAL A 1 93 ? -8.259 -5.764 14.917 1.00 74.69 93 VAL A C 1
ATOM 623 O O . VAL A 1 93 ? -7.531 -6.137 15.843 1.00 74.69 93 VAL A O 1
ATOM 626 N N . PRO A 1 94 ? -9.577 -5.554 15.094 1.00 61.38 94 PRO A N 1
ATOM 627 C CA . PRO A 1 94 ? -10.238 -5.871 16.350 1.00 61.38 94 PRO A CA 1
ATOM 628 C C . PRO A 1 94 ? -10.215 -7.394 16.559 1.00 61.38 94 PRO A C 1
ATOM 630 O O . PRO A 1 94 ? -11.004 -8.112 15.949 1.00 61.38 94 PRO A O 1
ATOM 633 N N . GLY A 1 95 ? -9.284 -7.896 17.382 1.00 61.38 95 GLY A N 1
ATOM 634 C CA . GLY A 1 95 ? -9.253 -9.311 17.786 1.00 61.38 95 GLY A CA 1
ATOM 635 C C . GLY A 1 95 ? -7.895 -10.028 17.871 1.00 61.38 95 GLY A C 1
ATOM 636 O O . GLY A 1 95 ? -7.844 -11.214 17.559 1.00 61.38 95 GLY A O 1
ATOM 637 N N . GLY A 1 96 ? -6.805 -9.385 18.303 1.00 51.12 96 GLY A N 1
ATOM 638 C CA . GLY A 1 96 ? -5.592 -10.109 18.736 1.00 51.12 96 GLY A CA 1
ATOM 639 C C . GLY A 1 96 ? -5.649 -10.452 20.234 1.00 51.12 96 GLY A C 1
ATOM 640 O O . GLY A 1 96 ? -6.139 -9.613 20.992 1.00 51.12 96 GLY A O 1
ATOM 641 N N . PRO A 1 97 ? -5.198 -11.643 20.692 1.00 46.81 97 PRO A N 1
ATOM 642 C CA . PRO A 1 97 ? -5.307 -12.027 22.095 1.00 46.81 97 PRO A CA 1
ATOM 643 C C . PRO A 1 97 ? -4.540 -11.031 22.957 1.00 46.81 97 PRO A C 1
ATOM 645 O O . PRO A 1 97 ? -3.382 -10.722 22.680 1.00 46.81 97 PRO A O 1
ATOM 648 N N . SER A 1 98 ? -5.203 -10.543 24.002 1.00 56.12 98 SER A N 1
ATOM 649 C CA . SER A 1 98 ? -4.535 -9.941 25.146 1.00 56.12 98 SER A CA 1
ATOM 650 C C . SER A 1 98 ? -3.527 -10.966 25.669 1.00 56.12 98 SER A C 1
ATOM 652 O O . SER A 1 98 ? -3.932 -11.942 26.301 1.00 56.12 98 SER A O 1
ATOM 654 N N . ILE A 1 99 ? -2.250 -10.815 25.314 1.00 50.34 99 ILE A N 1
ATOM 655 C CA . ILE A 1 99 ? -1.165 -11.494 26.026 1.00 50.34 99 ILE A CA 1
ATOM 656 C C . ILE A 1 99 ? -0.797 -10.688 27.265 1.00 50.34 99 ILE A C 1
ATOM 658 O O . ILE A 1 99 ? -0.871 -9.439 27.193 1.00 50.34 99 ILE A O 1
#

Sequence (99 aa):
MAAAAAPASALSAEISRAAGKLAAPSSSEPTSPSQAEPAGPPPPPPPVSDVIDALRASADSASRLVGTEPGYRAGLLSSIAASCTASYTVALVPGGPSI

Radius of gyration: 21.17 Å; chains: 1; bounding box: 41×61×39 Å

Secondary structure (DSSP, 8-state):
---S-HHHHHHHHHHHHHHTT-------PPPPPP------SPPPPPPHHHHHHHHHHHHHHHHHHHTTS-THHHHHHHHHHHHHHHIIIIISSS-----